Protein AF-A0A7C7AAC4-F1 (afdb_monomer_lite)

Sequence (65 aa):
MSNYVIILVASILAGATNAIAGGGTL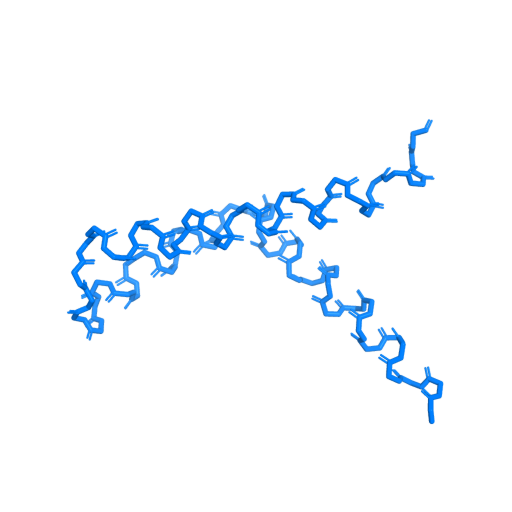ITFPALVWVGVNPLSANITNTVALWTGSVTGAWGFKERL

Radius of gyration: 14.14 Å; chains: 1; bounding box: 27×25×38 Å

Secondary structure (DSSP, 8-state):
-HHHHHHHHHHHHHHHHHHHTSHHHHHHHHHHHHTT--HHHHHHHHHHHHHHHHHHHHHHGGG--

Structure (mmCIF, N/CA/C/O backbone):
data_AF-A0A7C7AAC4-F1
#
_entry.id   AF-A0A7C7AAC4-F1
#
loop_
_atom_site.group_PDB
_atom_site.id
_atom_site.type_symbol
_atom_site.label_atom_id
_atom_site.label_alt_id
_atom_site.label_comp_id
_atom_site.label_asym_id
_atom_site.label_entity_id
_atom_site.label_seq_id
_atom_site.pdbx_PDB_ins_code
_atom_site.Cartn_x
_atom_site.Cartn_y
_atom_site.Cartn_z
_atom_site.occupancy
_atom_site.B_iso_or_equiv
_atom_site.auth_seq_id
_atom_site.auth_comp_id
_atom_site.auth_asym_id
_atom_site.auth_atom_id
_atom_site.pdbx_PDB_model_num
ATOM 1 N N . MET A 1 1 ? -14.530 -16.247 -19.539 1.00 59.62 1 MET A N 1
ATOM 2 C CA . MET A 1 1 ? -13.133 -16.489 -19.108 1.00 59.62 1 MET A CA 1
ATOM 3 C C . MET A 1 1 ? -12.165 -15.362 -19.494 1.00 59.62 1 MET A C 1
ATOM 5 O O . MET A 1 1 ? -11.424 -14.933 -18.625 1.00 59.62 1 MET A O 1
ATOM 9 N N . SER A 1 2 ? -12.185 -14.828 -20.726 1.00 66.19 2 SER A N 1
ATOM 10 C CA . SER A 1 2 ? -11.189 -13.833 -21.199 1.00 66.19 2 SER A CA 1
ATOM 11 C C . SER A 1 2 ? -11.137 -12.504 -20.419 1.00 66.19 2 SER A C 1
ATOM 13 O O . SER A 1 2 ? -10.067 -11.927 -20.258 1.00 66.19 2 SER A O 1
ATOM 15 N N . ASN A 1 3 ? -12.267 -12.024 -19.890 1.00 76.75 3 ASN A N 1
ATOM 16 C CA . ASN A 1 3 ? -12.319 -10.717 -19.220 1.00 76.75 3 ASN A CA 1
ATOM 17 C C . ASN A 1 3 ? -11.649 -10.710 -17.839 1.00 76.75 3 ASN A C 1
ATOM 19 O O . ASN A 1 3 ? -11.181 -9.665 -17.401 1.00 76.75 3 ASN A O 1
ATOM 23 N N . TYR A 1 4 ? -11.556 -11.859 -17.162 1.00 81.50 4 TYR A N 1
ATOM 24 C CA . TYR A 1 4 ? -10.946 -11.935 -15.831 1.00 81.50 4 TYR A CA 1
ATOM 25 C C . TYR A 1 4 ? -9.449 -11.631 -15.863 1.00 81.50 4 TYR A C 1
ATOM 27 O O . TYR A 1 4 ? -8.944 -10.999 -14.944 1.00 81.50 4 TYR A O 1
ATOM 35 N N . VAL A 1 5 ? -8.758 -12.022 -16.937 1.00 81.94 5 VAL A N 1
ATOM 36 C CA . VAL A 1 5 ? -7.329 -11.730 -17.119 1.00 81.94 5 VAL A CA 1
ATOM 37 C C . VAL A 1 5 ? -7.110 -10.224 -17.273 1.00 81.94 5 VAL A C 1
ATOM 39 O O . VAL A 1 5 ? -6.239 -9.661 -16.621 1.00 81.94 5 VAL A O 1
ATOM 42 N N . ILE A 1 6 ? -7.954 -9.558 -18.066 1.00 79.75 6 ILE A N 1
ATOM 43 C CA . ILE A 1 6 ? -7.895 -8.104 -18.274 1.00 79.75 6 ILE A CA 1
ATOM 44 C C . ILE A 1 6 ? -8.180 -7.361 -16.964 1.00 79.75 6 ILE A C 1
ATOM 46 O O . ILE A 1 6 ? -7.458 -6.431 -16.618 1.00 79.75 6 ILE A O 1
ATOM 50 N N . ILE A 1 7 ? -9.197 -7.797 -16.212 1.00 78.81 7 ILE A N 1
ATOM 51 C CA . ILE A 1 7 ? -9.550 -7.212 -14.911 1.00 78.81 7 ILE A CA 1
ATOM 52 C C . ILE A 1 7 ? -8.402 -7.393 -13.912 1.00 78.81 7 ILE A C 1
ATOM 54 O O . ILE A 1 7 ? -8.032 -6.440 -13.238 1.00 78.81 7 ILE A O 1
ATOM 58 N N . LEU A 1 8 ? -7.795 -8.580 -13.856 1.00 78.12 8 LEU A N 1
ATOM 59 C CA . LEU A 1 8 ? -6.688 -8.882 -12.948 1.00 78.12 8 LEU A CA 1
ATOM 60 C C . LEU A 1 8 ? -5.462 -8.007 -13.246 1.00 78.12 8 LEU A C 1
ATOM 62 O O . LEU A 1 8 ? -4.895 -7.412 -12.332 1.00 78.12 8 LEU A O 1
ATOM 66 N N . VAL A 1 9 ? -5.102 -7.856 -14.523 1.00 77.69 9 VAL A N 1
ATOM 67 C CA . VAL A 1 9 ? -4.004 -6.975 -14.949 1.00 77.69 9 VAL A CA 1
ATOM 68 C C . VAL A 1 9 ? -4.323 -5.507 -14.645 1.00 77.69 9 VAL A C 1
ATOM 70 O O . VAL A 1 9 ? -3.482 -4.799 -14.094 1.00 77.69 9 VAL A O 1
ATOM 73 N N . ALA A 1 10 ? -5.548 -5.053 -14.925 1.00 76.94 10 ALA A N 1
ATOM 74 C CA . ALA A 1 10 ? -5.976 -3.686 -14.632 1.00 76.94 10 ALA A CA 1
ATOM 75 C C . ALA A 1 10 ? -5.960 -3.376 -13.125 1.00 76.94 10 ALA A C 1
ATOM 77 O O . ALA A 1 10 ? -5.509 -2.303 -12.729 1.00 76.94 10 ALA A O 1
ATOM 78 N N . SER A 1 11 ? -6.394 -4.310 -12.272 1.00 73.06 11 SER A N 1
ATOM 79 C CA . SER A 1 11 ? -6.370 -4.154 -10.812 1.00 73.06 11 SER A CA 1
ATOM 80 C C . SER A 1 11 ? -4.951 -4.098 -10.247 1.00 73.06 11 SER A C 1
ATOM 82 O O . SER A 1 11 ? -4.691 -3.297 -9.351 1.00 73.06 11 SER A O 1
ATOM 84 N N . ILE A 1 12 ? -4.020 -4.893 -10.784 1.00 74.19 12 ILE A N 1
ATOM 85 C CA . ILE A 1 12 ? -2.603 -4.839 -10.389 1.00 74.19 12 ILE A CA 1
ATOM 86 C C . ILE A 1 12 ? -1.999 -3.484 -10.769 1.00 74.19 12 ILE A C 1
ATOM 88 O O . ILE A 1 12 ? -1.364 -2.843 -9.934 1.00 74.19 12 ILE A O 1
ATOM 92 N N . LEU A 1 13 ? -2.237 -3.014 -11.997 1.00 70.44 13 LEU A N 1
ATOM 93 C CA . LEU A 1 13 ? -1.732 -1.721 -12.466 1.00 70.44 13 LEU A CA 1
ATOM 94 C C . LEU A 1 13 ? -2.335 -0.545 -11.687 1.00 70.44 13 LEU A C 1
ATOM 96 O O . LEU A 1 13 ? -1.608 0.377 -11.326 1.00 70.44 13 LEU A O 1
ATOM 100 N N . ALA A 1 14 ? -3.632 -0.591 -11.376 1.00 69.19 14 ALA A N 1
ATOM 101 C CA . ALA A 1 14 ? -4.302 0.417 -10.555 1.00 69.19 14 ALA A CA 1
ATOM 102 C C . ALA A 1 14 ? -3.798 0.424 -9.098 1.00 69.19 14 ALA A C 1
ATOM 104 O O . ALA A 1 14 ? -3.631 1.487 -8.502 1.00 69.19 14 ALA A O 1
ATOM 105 N N . GLY A 1 15 ? -3.521 -0.750 -8.521 1.00 68.62 15 GLY A N 1
ATOM 106 C CA . GLY A 1 15 ? -2.897 -0.866 -7.200 1.00 68.62 15 GLY A CA 1
ATOM 107 C C . GLY A 1 15 ? -1.469 -0.318 -7.187 1.00 68.62 15 GLY A C 1
ATOM 108 O O . GLY A 1 15 ? -1.095 0.410 -6.268 1.00 68.62 15 GLY A O 1
ATOM 109 N N . ALA A 1 16 ? -0.699 -0.596 -8.242 1.00 68.38 16 ALA A N 1
ATOM 110 C CA . ALA A 1 16 ? 0.658 -0.093 -8.407 1.00 68.38 16 ALA A CA 1
ATOM 111 C C . ALA A 1 16 ? 0.693 1.436 -8.559 1.00 68.38 16 ALA A C 1
ATOM 113 O O . ALA A 1 16 ? 1.486 2.089 -7.887 1.00 68.38 16 ALA A O 1
ATOM 114 N N . THR A 1 17 ? -0.180 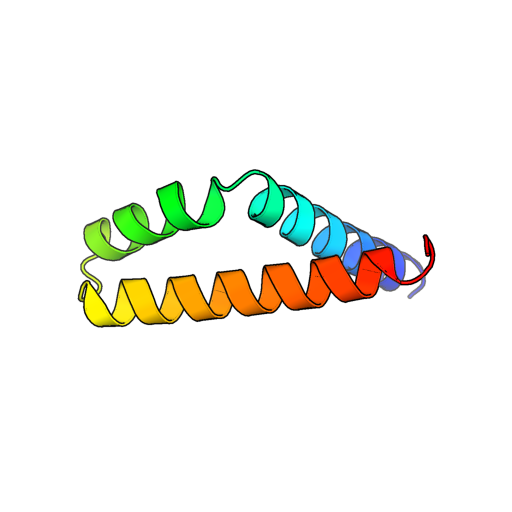2.044 -9.370 1.00 62.94 17 THR A N 1
ATOM 115 C CA . THR A 1 17 ? -0.230 3.512 -9.507 1.00 62.94 17 THR A CA 1
ATOM 116 C C . THR A 1 17 ? -0.688 4.205 -8.224 1.00 62.94 17 THR A C 1
ATOM 118 O O . THR A 1 17 ? -0.122 5.236 -7.858 1.00 62.94 17 THR A O 1
ATOM 121 N N . ASN A 1 18 ? -1.640 3.617 -7.493 1.00 67.25 18 ASN A N 1
ATOM 122 C CA . ASN A 1 18 ? -2.071 4.112 -6.182 1.00 67.25 18 ASN A CA 1
ATOM 123 C C . ASN A 1 18 ? -0.939 4.029 -5.131 1.00 67.25 18 ASN A C 1
ATOM 125 O O . ASN A 1 18 ? -0.789 4.919 -4.292 1.00 67.25 18 ASN A O 1
ATOM 129 N N . ALA A 1 19 ? -0.086 3.002 -5.216 1.00 66.81 19 ALA A N 1
ATOM 130 C CA . ALA A 1 19 ? 1.100 2.867 -4.371 1.00 66.81 19 ALA A CA 1
ATOM 131 C C . ALA A 1 19 ? 2.228 3.851 -4.755 1.00 66.81 19 ALA A C 1
ATOM 133 O O . ALA A 1 19 ? 2.810 4.481 -3.872 1.00 66.81 19 ALA A O 1
ATOM 134 N N . ILE A 1 20 ? 2.513 4.025 -6.055 1.00 57.56 20 ILE A N 1
ATOM 135 C CA . ILE A 1 20 ? 3.587 4.895 -6.584 1.00 57.56 20 ILE A CA 1
ATOM 136 C C . ILE A 1 20 ? 3.311 6.378 -6.316 1.00 57.56 20 ILE A C 1
ATOM 138 O O . ILE A 1 20 ? 4.241 7.128 -6.030 1.00 57.56 20 ILE A O 1
ATOM 142 N N . ALA A 1 21 ? 2.046 6.808 -6.341 1.00 64.19 21 ALA A N 1
ATOM 143 C CA . ALA A 1 21 ? 1.669 8.175 -5.975 1.00 64.19 21 ALA A CA 1
ATOM 144 C C . ALA A 1 21 ? 1.947 8.510 -4.490 1.00 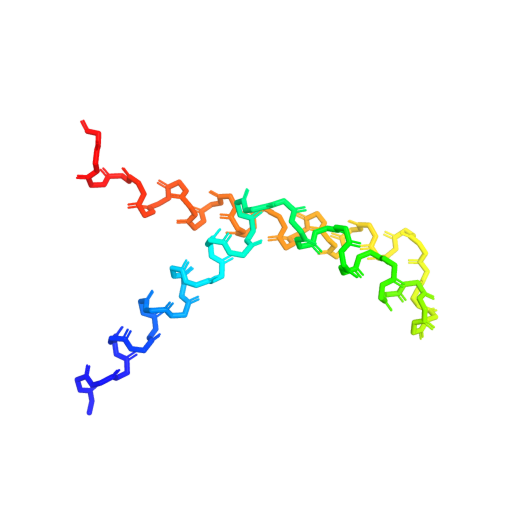64.19 21 ALA A C 1
ATOM 146 O O . ALA A 1 21 ? 1.730 9.643 -4.067 1.00 64.19 21 ALA A O 1
ATOM 147 N N . GLY A 1 22 ? 2.407 7.545 -3.678 1.00 55.12 22 GLY A N 1
ATOM 148 C CA . GLY A 1 22 ? 2.835 7.750 -2.289 1.00 55.12 22 GLY A CA 1
ATOM 149 C C . GLY A 1 22 ? 1.691 7.967 -1.293 1.00 55.12 22 GLY A C 1
ATOM 150 O O . GLY A 1 22 ? 1.918 7.988 -0.084 1.00 55.12 22 GLY A O 1
ATOM 151 N N . GLY A 1 23 ? 0.451 8.079 -1.778 1.00 61.19 23 GLY A N 1
ATOM 152 C CA . GLY A 1 23 ? -0.738 8.329 -0.965 1.00 61.19 23 GLY A CA 1
ATOM 153 C C . GLY A 1 23 ? -1.193 7.129 -0.139 1.00 61.19 23 GLY A C 1
ATOM 154 O O . GLY A 1 23 ? -1.808 7.324 0.904 1.00 61.19 23 GLY A O 1
ATOM 155 N N . GLY A 1 24 ? -0.851 5.902 -0.552 1.00 64.62 24 GLY A N 1
ATOM 156 C CA . GLY A 1 24 ? -1.268 4.671 0.126 1.00 64.62 24 GLY A CA 1
ATOM 157 C C . GLY A 1 24 ? -0.968 4.709 1.622 1.00 64.62 24 GLY A C 1
ATOM 158 O O . GLY A 1 24 ? -1.894 4.687 2.415 1.00 64.62 24 GLY A O 1
ATOM 159 N N . THR A 1 25 ? 0.297 4.903 1.998 1.00 64.25 25 THR A N 1
ATOM 160 C CA . THR A 1 25 ? 0.749 5.026 3.398 1.00 64.25 25 THR A CA 1
ATOM 161 C C . THR A 1 25 ? 0.154 6.214 4.144 1.00 64.25 25 THR A C 1
ATOM 163 O O . THR A 1 25 ? -0.215 6.091 5.311 1.00 64.25 25 THR A O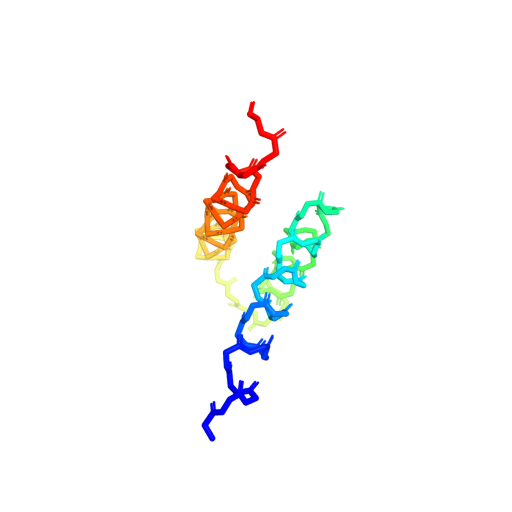 1
ATOM 166 N N . LEU A 1 26 ? 0.068 7.367 3.476 1.00 66.62 26 LEU A N 1
ATOM 167 C CA . LEU A 1 26 ? -0.489 8.595 4.048 1.00 66.62 26 LEU A CA 1
ATOM 168 C C . LEU A 1 26 ? -1.987 8.469 4.349 1.00 66.62 26 LEU A C 1
ATOM 170 O O . LEU A 1 26 ? -2.488 9.208 5.188 1.00 66.62 26 LEU A O 1
ATOM 174 N N . ILE A 1 27 ? -2.691 7.540 3.696 1.00 69.25 27 ILE A N 1
ATOM 175 C CA . ILE A 1 27 ? -4.120 7.282 3.900 1.00 69.25 27 ILE A CA 1
ATOM 176 C C . ILE A 1 27 ? -4.342 6.061 4.805 1.00 69.25 27 ILE A C 1
ATOM 178 O O . ILE A 1 27 ? -5.108 6.142 5.763 1.00 69.25 27 ILE A O 1
ATOM 182 N N . THR A 1 28 ? -3.675 4.934 4.550 1.00 72.69 28 THR A N 1
ATOM 183 C CA . THR A 1 28 ? -3.890 3.664 5.269 1.00 72.69 28 THR A CA 1
ATOM 184 C C . THR A 1 28 ? -3.427 3.729 6.716 1.00 72.69 28 THR A C 1
ATOM 186 O O . THR A 1 28 ? -4.107 3.189 7.583 1.00 72.69 28 THR A O 1
ATOM 189 N N . PHE A 1 29 ? -2.309 4.399 7.008 1.00 76.75 29 PHE A N 1
ATOM 190 C CA . PHE A 1 29 ? -1.805 4.504 8.374 1.00 76.75 29 PHE A CA 1
ATOM 191 C C . PHE A 1 29 ? -2.762 5.288 9.292 1.00 76.75 29 PHE A C 1
ATOM 193 O O . PHE A 1 29 ? -3.210 4.710 10.286 1.00 76.75 29 PHE A O 1
ATOM 200 N N . PRO A 1 30 ? -3.161 6.542 8.982 1.00 74.00 30 PRO A N 1
ATOM 201 C CA . PRO A 1 30 ? -4.139 7.248 9.806 1.00 74.00 30 PRO A CA 1
ATOM 202 C C . PRO A 1 30 ? -5.520 6.584 9.790 1.00 74.00 30 PRO A C 1
ATOM 204 O O . PRO A 1 30 ? -6.181 6.594 10.822 1.00 74.00 30 PRO A O 1
ATOM 207 N 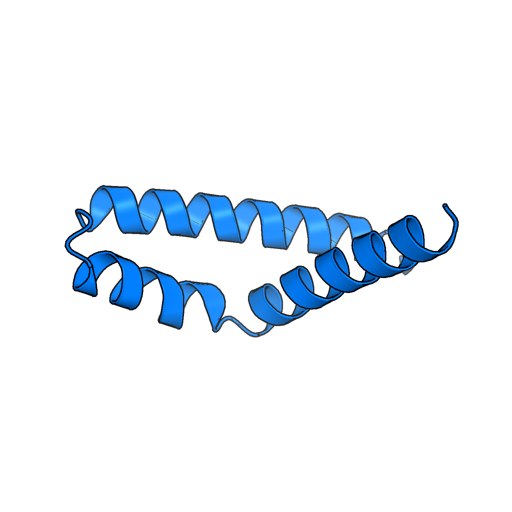N . ALA A 1 31 ? -5.944 5.943 8.692 1.00 79.38 31 ALA A N 1
ATOM 208 C CA . ALA A 1 31 ? -7.202 5.193 8.664 1.00 79.38 31 ALA A CA 1
ATOM 209 C C . ALA A 1 31 ? -7.190 3.979 9.613 1.00 79.38 31 ALA A C 1
ATOM 211 O O . ALA A 1 31 ? -8.156 3.760 10.340 1.00 79.38 31 ALA A O 1
ATOM 212 N N . LEU A 1 32 ? -6.094 3.212 9.659 1.00 78.94 32 LEU A N 1
ATOM 213 C CA . LEU A 1 32 ? -5.948 2.067 10.566 1.00 78.94 32 LEU A CA 1
ATOM 214 C C . LEU A 1 32 ? -5.920 2.513 12.030 1.00 78.94 32 LEU A C 1
ATOM 216 O O . LEU A 1 32 ? -6.598 1.915 12.865 1.00 78.94 32 LEU A O 1
ATOM 220 N N . VAL A 1 33 ? -5.195 3.592 12.332 1.00 80.31 33 VAL A N 1
ATOM 221 C CA . VAL A 1 33 ? -5.177 4.184 13.678 1.00 80.31 33 VAL A CA 1
ATOM 222 C C . VAL A 1 33 ? -6.567 4.700 14.068 1.00 80.31 33 VAL A C 1
ATOM 224 O O . VAL A 1 33 ? -6.996 4.491 15.200 1.00 80.31 33 VAL A O 1
ATOM 227 N N . TRP A 1 34 ? -7.306 5.308 13.136 1.00 83.12 34 TRP A N 1
ATOM 228 C CA . TRP A 1 34 ? -8.659 5.821 13.382 1.00 83.12 34 TRP A CA 1
ATOM 229 C C . TRP A 1 34 ? -9.685 4.714 13.665 1.00 83.12 34 TRP A C 1
ATOM 231 O O . TRP A 1 34 ? -10.556 4.887 14.511 1.00 83.12 34 TRP A O 1
ATOM 241 N N . VAL A 1 35 ? -9.541 3.547 13.030 1.00 85.25 35 VAL A N 1
ATOM 242 C CA . VAL A 1 35 ? -10.362 2.347 13.300 1.00 85.25 35 VAL A CA 1
ATOM 243 C C . VAL A 1 35 ? -9.926 1.625 14.594 1.00 85.25 35 VAL A C 1
ATOM 245 O O . VAL A 1 35 ? -10.556 0.658 15.017 1.00 85.25 35 VAL A O 1
ATOM 248 N N . GLY A 1 36 ? -8.882 2.113 15.276 1.00 82.38 36 GLY A N 1
ATOM 249 C CA . GLY A 1 36 ? -8.428 1.603 16.574 1.00 82.38 36 GLY A CA 1
ATOM 250 C C . GLY A 1 36 ? -7.368 0.504 16.488 1.00 82.38 36 GLY A C 1
ATOM 251 O O . GLY A 1 36 ? -7.081 -0.154 17.489 1.00 82.38 36 GLY A O 1
ATOM 252 N N . VAL A 1 37 ? -6.764 0.289 15.315 1.00 83.75 37 VAL A N 1
ATOM 253 C CA . VAL A 1 37 ? -5.640 -0.641 15.165 1.00 83.75 37 VAL A CA 1
ATOM 254 C C . VAL A 1 37 ? -4.414 -0.056 15.861 1.00 83.75 37 VAL A C 1
ATOM 256 O O . VAL A 1 37 ? -4.084 1.119 15.695 1.00 83.75 37 VAL A O 1
ATOM 259 N N . ASN A 1 38 ? -3.709 -0.891 16.630 1.00 86.31 38 ASN A N 1
ATOM 260 C CA . ASN A 1 38 ? -2.471 -0.490 17.291 1.00 86.31 38 ASN A CA 1
ATOM 261 C C . ASN A 1 38 ? -1.482 0.098 16.256 1.00 86.31 38 ASN A C 1
ATOM 263 O O . ASN A 1 38 ? -1.270 -0.535 15.217 1.00 86.31 38 ASN A O 1
ATOM 267 N N . PRO A 1 39 ? -0.839 1.252 16.526 1.00 79.50 39 PRO A N 1
ATOM 268 C CA . PRO A 1 39 ? 0.099 1.891 15.601 1.00 79.50 39 PRO A CA 1
ATOM 269 C C . PRO A 1 39 ? 1.206 0.965 15.079 1.00 79.50 39 PRO A C 1
ATOM 271 O O . PRO A 1 39 ? 1.608 1.084 13.923 1.00 79.50 39 PRO A O 1
ATOM 274 N N . LEU A 1 40 ? 1.666 0.007 15.893 1.00 83.06 40 LEU A N 1
ATOM 275 C CA . LEU A 1 40 ? 2.639 -1.004 15.480 1.00 83.06 40 LEU A CA 1
ATOM 276 C C . LEU A 1 40 ? 2.052 -1.932 14.409 1.00 83.06 40 LEU A C 1
ATOM 278 O O . LEU A 1 40 ? 2.647 -2.115 13.349 1.00 83.06 40 LEU A O 1
ATOM 282 N N . SER A 1 41 ? 0.856 -2.472 14.648 1.00 78.56 41 SER A N 1
ATOM 283 C CA . SER A 1 41 ? 0.145 -3.319 13.683 1.00 78.56 41 SER A CA 1
ATOM 284 C C . SER A 1 41 ? -0.232 -2.548 12.415 1.00 78.56 41 SER A C 1
ATOM 286 O O . SER A 1 41 ? -0.138 -3.095 11.316 1.00 78.56 41 SER A O 1
ATOM 288 N N . ALA A 1 42 ? -0.595 -1.269 12.543 1.00 79.81 42 ALA A N 1
ATOM 289 C CA . ALA A 1 42 ? -0.885 -0.391 11.414 1.00 79.81 42 ALA A CA 1
ATOM 290 C C . ALA A 1 42 ? 0.359 -0.147 10.544 1.00 79.81 42 ALA A C 1
ATOM 292 O O . ALA A 1 42 ? 0.286 -0.226 9.318 1.00 79.81 42 ALA A O 1
ATOM 293 N N . ASN A 1 43 ? 1.520 0.080 11.167 1.00 79.69 43 ASN A N 1
ATOM 294 C CA . ASN A 1 43 ? 2.785 0.277 10.462 1.00 79.69 43 ASN A CA 1
ATOM 295 C C . ASN A 1 43 ? 3.265 -1.002 9.752 1.00 79.69 43 ASN A C 1
ATOM 297 O O . ASN A 1 43 ? 3.675 -0.944 8.590 1.00 79.69 43 ASN A O 1
ATOM 301 N N . ILE A 1 44 ? 3.141 -2.162 10.408 1.00 81.75 44 ILE A N 1
ATOM 302 C CA . ILE A 1 44 ? 3.457 -3.468 9.808 1.00 81.75 44 ILE A CA 1
ATOM 303 C C . ILE A 1 44 ? 2.557 -3.722 8.595 1.00 81.75 44 ILE A C 1
ATOM 305 O O . ILE A 1 44 ? 3.055 -4.030 7.514 1.00 81.75 44 ILE A O 1
ATOM 309 N N . THR A 1 45 ? 1.244 -3.527 8.744 1.00 76.94 45 THR A N 1
ATOM 310 C CA . THR A 1 45 ? 0.266 -3.711 7.656 1.00 76.94 45 THR A CA 1
ATOM 311 C C . THR A 1 45 ? 0.583 -2.806 6.471 1.00 76.94 45 THR A C 1
ATOM 313 O O . THR A 1 45 ? 0.581 -3.245 5.321 1.00 76.94 45 THR A O 1
ATOM 316 N N . ASN A 1 46 ? 0.916 -1.547 6.751 1.00 75.75 46 ASN A N 1
ATOM 317 C CA . ASN A 1 46 ? 1.268 -0.599 5.714 1.00 75.75 46 ASN A CA 1
ATOM 318 C C . ASN A 1 46 ? 2.591 -0.946 5.004 1.00 75.75 46 ASN A C 1
ATOM 320 O O . ASN A 1 46 ? 2.695 -0.821 3.787 1.00 75.75 46 ASN A O 1
ATOM 324 N N . THR A 1 47 ? 3.584 -1.449 5.737 1.00 76.12 47 THR A N 1
ATOM 325 C CA . THR A 1 47 ? 4.857 -1.904 5.156 1.00 76.12 47 THR A CA 1
ATOM 326 C C . THR A 1 47 ? 4.655 -3.114 4.246 1.00 76.12 47 THR A C 1
ATOM 328 O O . THR A 1 47 ? 5.220 -3.159 3.155 1.00 76.12 47 THR A O 1
ATOM 331 N N . VAL A 1 48 ? 3.803 -4.064 4.643 1.00 78.12 48 VAL A N 1
ATOM 332 C CA . VAL A 1 48 ? 3.442 -5.216 3.803 1.00 78.12 48 VAL A CA 1
ATOM 333 C C . VAL A 1 48 ? 2.760 -4.752 2.515 1.00 78.12 48 VAL A C 1
ATOM 335 O O . VAL A 1 48 ? 3.132 -5.225 1.445 1.00 78.12 48 VAL A O 1
ATOM 338 N N . ALA A 1 49 ? 1.834 -3.790 2.601 1.00 74.56 49 ALA A N 1
ATOM 339 C CA . ALA A 1 49 ? 1.158 -3.207 1.439 1.00 74.56 49 ALA A CA 1
ATOM 340 C C . ALA A 1 49 ? 2.120 -2.468 0.486 1.00 74.56 49 ALA A C 1
ATOM 342 O O . ALA A 1 49 ? 2.006 -2.583 -0.736 1.00 74.56 49 ALA A O 1
ATOM 343 N N . LEU A 1 50 ? 3.100 -1.739 1.028 1.00 73.25 50 LEU A N 1
ATOM 344 C CA . LEU A 1 50 ? 4.151 -1.090 0.237 1.00 73.25 50 LEU A CA 1
ATOM 345 C C . LEU A 1 50 ? 5.061 -2.099 -0.461 1.00 73.25 50 LEU A C 1
ATOM 347 O O . LEU A 1 50 ? 5.478 -1.870 -1.598 1.00 73.25 50 LEU A O 1
ATOM 351 N N . TRP A 1 51 ? 5.381 -3.204 0.208 1.00 74.81 51 TRP A N 1
ATOM 352 C CA . TRP A 1 51 ? 6.249 -4.237 -0.345 1.00 74.81 51 TRP A CA 1
ATOM 353 C C . TRP A 1 51 ? 5.574 -4.943 -1.522 1.00 74.81 51 TRP A C 1
ATOM 355 O O . TRP A 1 51 ? 6.180 -5.074 -2.585 1.00 74.81 51 TRP A O 1
ATOM 365 N N . THR A 1 52 ? 4.291 -5.299 -1.400 1.00 69.69 52 THR A N 1
ATOM 366 C CA . THR A 1 52 ? 3.505 -5.819 -2.531 1.00 69.69 52 THR A CA 1
ATOM 367 C C . THR A 1 52 ? 3.376 -4.799 -3.654 1.00 69.69 52 THR A C 1
ATOM 369 O O . THR A 1 52 ? 3.550 -5.175 -4.812 1.00 69.69 52 THR A O 1
ATOM 372 N N . GLY A 1 53 ? 3.147 -3.519 -3.348 1.00 71.88 53 GLY A N 1
ATOM 373 C CA . GLY A 1 53 ? 3.131 -2.444 -4.349 1.00 71.88 53 GLY A CA 1
ATOM 374 C C . GLY A 1 53 ? 4.468 -2.281 -5.086 1.00 71.88 53 GLY A C 1
ATOM 375 O O . GLY A 1 53 ? 4.500 -2.135 -6.305 1.00 71.88 53 GLY A O 1
ATOM 376 N N . SER A 1 54 ? 5.585 -2.385 -4.367 1.00 71.25 54 SER A N 1
ATOM 377 C CA . SER A 1 54 ? 6.934 -2.283 -4.940 1.00 71.25 54 SER A CA 1
ATOM 378 C C . SER A 1 54 ? 7.292 -3.500 -5.793 1.00 71.25 54 SER A C 1
ATOM 380 O O . SER A 1 54 ? 7.815 -3.341 -6.893 1.00 71.25 54 SER A O 1
ATOM 382 N N . VAL A 1 55 ? 6.978 -4.715 -5.328 1.00 73.00 55 VAL A N 1
ATOM 383 C CA . VAL A 1 55 ? 7.208 -5.960 -6.081 1.00 73.00 55 VAL A CA 1
ATOM 384 C C . VAL A 1 55 ? 6.361 -5.987 -7.351 1.00 73.00 55 VAL A C 1
ATOM 386 O O . VAL A 1 55 ? 6.875 -6.308 -8.418 1.00 73.00 55 VAL A O 1
ATOM 389 N N . THR A 1 56 ? 5.084 -5.609 -7.268 1.00 67.12 56 THR A N 1
ATOM 390 C CA . THR A 1 56 ? 4.196 -5.534 -8.443 1.00 67.12 56 THR A CA 1
ATOM 391 C C . THR A 1 56 ? 4.621 -4.441 -9.422 1.00 67.12 56 THR A C 1
ATOM 393 O O . THR A 1 56 ? 4.656 -4.695 -10.625 1.00 67.12 56 THR A O 1
ATOM 396 N N . GLY A 1 57 ? 5.024 -3.265 -8.930 1.00 66.94 57 GLY A N 1
ATOM 397 C CA . GLY A 1 57 ? 5.600 -2.203 -9.755 1.00 66.94 57 GLY A CA 1
ATOM 398 C C . GLY A 1 57 ? 6.872 -2.653 -10.477 1.00 66.94 57 GLY A C 1
ATOM 399 O O . GLY A 1 57 ? 6.971 -2.520 -11.695 1.00 66.94 57 GLY A O 1
ATOM 400 N N . ALA A 1 58 ? 7.816 -3.263 -9.757 1.00 67.06 58 ALA A N 1
ATOM 401 C CA . ALA A 1 58 ? 9.060 -3.775 -10.332 1.00 67.06 58 ALA A CA 1
ATOM 402 C C . ALA A 1 58 ? 8.815 -4.874 -11.380 1.00 67.06 58 ALA A C 1
ATOM 404 O O . ALA A 1 58 ? 9.469 -4.893 -12.422 1.00 67.06 58 ALA A O 1
ATOM 405 N N . TRP A 1 59 ? 7.849 -5.767 -11.145 1.00 65.81 59 TRP A N 1
ATOM 406 C CA . TRP A 1 59 ? 7.501 -6.826 -12.095 1.00 65.81 59 TRP A CA 1
ATOM 407 C C . TRP A 1 59 ? 6.842 -6.277 -13.367 1.00 65.81 59 TRP A C 1
ATOM 409 O O . TRP A 1 59 ? 7.157 -6.742 -14.459 1.00 65.81 59 TRP A O 1
ATOM 419 N N . GLY A 1 60 ? 5.976 -5.264 -13.242 1.00 66.12 60 GLY A N 1
ATOM 420 C CA . GLY A 1 60 ? 5.322 -4.605 -14.379 1.00 66.12 60 GLY A CA 1
ATOM 421 C C . GLY A 1 60 ? 6.265 -3.748 -15.232 1.00 66.12 60 GLY A C 1
ATOM 422 O O . GLY A 1 60 ? 6.029 -3.572 -16.424 1.00 66.12 60 GLY A O 1
ATOM 423 N N . PHE A 1 61 ? 7.361 -3.248 -14.657 1.00 61.59 61 PHE A N 1
ATOM 424 C CA . PHE A 1 61 ? 8.392 -2.508 -15.396 1.00 61.59 61 PHE A CA 1
ATOM 425 C C . PHE A 1 61 ? 9.418 -3.402 -16.105 1.00 61.59 61 PHE A C 1
ATOM 427 O O . PHE A 1 61 ? 10.207 -2.895 -16.900 1.00 61.59 61 PHE 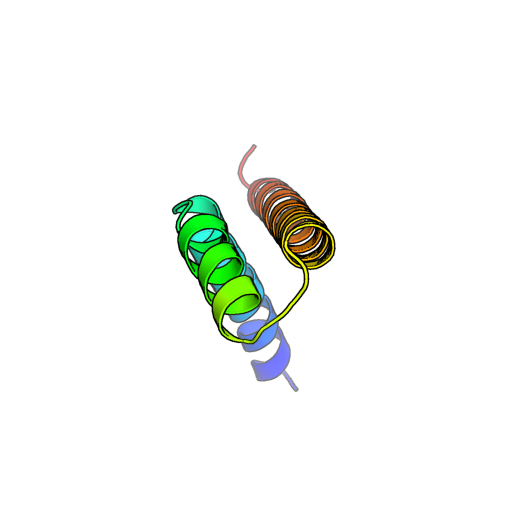A O 1
ATOM 434 N N . LYS A 1 62 ? 9.398 -4.720 -15.878 1.00 57.03 62 LYS A N 1
ATOM 435 C CA . LYS A 1 62 ? 10.391 -5.648 -16.437 1.00 57.03 62 LYS A CA 1
ATOM 436 C C . LYS A 1 62 ? 10.333 -5.778 -17.969 1.00 57.03 62 LYS A C 1
ATOM 438 O O . LYS A 1 62 ? 11.330 -6.150 -18.566 1.00 57.03 62 LYS A O 1
ATOM 443 N N . GLU A 1 63 ? 9.208 -5.452 -18.607 1.00 56.53 63 GLU A N 1
ATOM 444 C CA . GLU A 1 63 ? 9.086 -5.393 -20.080 1.00 56.53 63 GLU A CA 1
ATOM 445 C C . GLU A 1 63 ? 9.513 -4.039 -20.681 1.00 56.53 63 GLU A C 1
ATOM 447 O O . GLU A 1 63 ? 9.473 -3.864 -21.897 1.00 56.53 63 GLU A O 1
ATOM 452 N N . ARG A 1 64 ? 9.898 -3.061 -19.849 1.00 51.81 64 ARG A N 1
ATOM 453 C CA . ARG A 1 64 ? 10.297 -1.705 -20.273 1.00 51.81 64 ARG A CA 1
ATOM 454 C C . ARG A 1 64 ? 11.790 -1.392 -20.071 1.00 51.81 64 ARG A C 1
ATOM 456 O O . ARG A 1 64 ? 12.173 -0.239 -20.263 1.00 51.81 64 ARG A O 1
ATOM 463 N N . LEU A 1 65 ? 12.603 -2.383 -19.698 1.00 50.16 65 LEU A N 1
ATOM 464 C CA . LEU A 1 65 ? 14.070 -2.325 -19.580 1.00 50.16 65 LEU A CA 1
ATOM 465 C C . LEU A 1 65 ? 14.707 -3.275 -20.595 1.00 50.16 65 LEU A C 1
ATOM 467 O O . LEU A 1 65 ? 15.724 -2.869 -21.194 1.00 50.16 65 LEU A O 1
#

pLDDT: mean 71.87, std 8.5, range [50.16, 86.31]

Foldseek 3Di:
DVVVVVVVVVVLVVLLVCLVVVCQLVPQQVVCVVVPHDSVVSVVVSVVSNVSSVVSNVVVCPVVD